Protein AF-A0A834KTP0-F1 (afdb_monomer_lite)

Secondary structure (DSSP, 8-state):
---PPPPHHHHHHHHHHHHHHHHHHHHHHHHHHHHHHHHHTTS-HHHHHHHHHHHHHH--GGGTTSS-HHHHHHHHHHPPPS---TTSPPPHHHHHHHH-S-GGGGGGT-S---

Structure (mmCIF, N/CA/C/O backbone):
data_AF-A0A834KTP0-F1
#
_entry.id   AF-A0A834KTP0-F1
#
loop_
_atom_site.group_PDB
_atom_site.id
_atom_site.type_symbol
_atom_site.label_atom_id
_atom_site.label_alt_id
_atom_site.label_comp_id
_atom_site.label_asym_id
_atom_site.label_entity_id
_atom_site.label_seq_id
_atom_site.pdbx_PDB_ins_code
_atom_site.Cartn_x
_atom_site.Cartn_y
_atom_site.Cartn_z
_atom_site.occupancy
_atom_site.B_iso_or_equiv
_atom_site.auth_seq_id
_atom_site.auth_comp_id
_atom_site.auth_asym_id
_atom_site.auth_atom_id
_atom_site.pdbx_PDB_model_num
ATOM 1 N N . MET A 1 1 ? 22.799 -0.326 -44.987 1.00 38.25 1 MET A N 1
ATOM 2 C CA . MET A 1 1 ? 21.791 -0.209 -43.908 1.00 38.25 1 MET A CA 1
ATOM 3 C C . MET A 1 1 ? 20.965 -1.488 -43.867 1.00 38.25 1 MET A C 1
ATOM 5 O O . MET A 1 1 ? 20.090 -1.654 -44.700 1.00 38.25 1 MET A O 1
ATOM 9 N N . GLY A 1 2 ? 21.268 -2.419 -42.961 1.00 42.34 2 GLY A N 1
ATOM 10 C CA . GLY A 1 2 ? 20.453 -3.618 -42.748 1.00 42.34 2 GLY A CA 1
ATOM 11 C C . GLY A 1 2 ? 20.058 -3.686 -41.280 1.00 42.34 2 GLY A C 1
ATOM 12 O O . GLY A 1 2 ? 20.933 -3.828 -40.429 1.00 42.34 2 GLY A O 1
ATOM 13 N N . ARG A 1 3 ? 18.765 -3.536 -40.965 1.00 46.62 3 ARG A N 1
ATOM 14 C CA . ARG A 1 3 ? 18.250 -3.810 -39.616 1.00 46.62 3 ARG A CA 1
ATOM 15 C C . ARG A 1 3 ? 18.387 -5.317 -39.382 1.00 46.62 3 ARG A C 1
ATOM 17 O O . ARG A 1 3 ? 17.620 -6.083 -39.954 1.00 46.62 3 ARG A O 1
ATOM 24 N N . LYS A 1 4 ? 19.384 -5.747 -38.599 1.00 54.97 4 LYS A N 1
ATOM 25 C CA . LYS A 1 4 ? 19.443 -7.134 -38.109 1.00 54.97 4 LYS A CA 1
ATOM 26 C C . LYS A 1 4 ? 18.203 -7.378 -37.250 1.00 54.97 4 LYS A C 1
ATOM 28 O O . LYS A 1 4 ? 17.938 -6.598 -36.337 1.00 54.97 4 LYS A O 1
ATOM 33 N N . GLU A 1 5 ? 17.446 -8.429 -37.558 1.00 53.09 5 GLU A N 1
ATOM 34 C CA . GLU A 1 5 ? 16.328 -8.840 -36.713 1.00 53.09 5 GLU A CA 1
ATOM 35 C C . GLU A 1 5 ? 16.829 -9.144 -35.290 1.00 53.09 5 GLU A C 1
ATOM 37 O O . GLU A 1 5 ? 17.846 -9.828 -35.131 1.00 53.09 5 GLU A O 1
ATOM 42 N N . PRO A 1 6 ? 16.145 -8.646 -34.244 1.00 62.75 6 PRO A N 1
ATOM 43 C CA . PRO A 1 6 ? 16.527 -8.941 -32.874 1.00 62.75 6 PRO A CA 1
ATOM 44 C C . PRO A 1 6 ? 16.319 -10.429 -32.576 1.00 62.75 6 PRO A C 1
ATOM 46 O O . PRO A 1 6 ? 15.324 -11.031 -32.991 1.00 62.75 6 PRO A O 1
ATOM 49 N N . SER A 1 7 ? 17.261 -11.014 -31.831 1.00 66.62 7 SER A N 1
ATOM 50 C CA . SER A 1 7 ? 17.220 -12.423 -31.433 1.00 66.62 7 SER A CA 1
ATOM 51 C C . SER A 1 7 ? 15.952 -12.750 -30.634 1.00 66.62 7 SER A C 1
ATOM 53 O O . SER A 1 7 ? 15.363 -11.889 -29.980 1.00 66.62 7 SER A O 1
ATOM 55 N N . THR A 1 8 ? 15.538 -14.018 -30.626 1.00 68.25 8 THR A N 1
ATOM 56 C CA . THR A 1 8 ? 14.351 -14.490 -29.889 1.00 68.25 8 THR A CA 1
ATOM 57 C C . THR A 1 8 ? 14.416 -14.158 -28.393 1.00 68.25 8 THR A C 1
ATOM 59 O O . THR A 1 8 ? 13.397 -13.860 -27.773 1.00 68.25 8 THR A O 1
ATOM 62 N N . ILE A 1 9 ? 15.624 -14.145 -27.819 1.00 63.47 9 ILE A N 1
ATOM 63 C CA . ILE A 1 9 ? 15.882 -13.758 -26.424 1.00 63.47 9 ILE A CA 1
ATOM 64 C C . ILE A 1 9 ? 15.660 -12.252 -26.229 1.00 63.47 9 ILE A C 1
ATOM 66 O O . ILE A 1 9 ? 15.018 -11.854 -25.259 1.00 63.47 9 ILE A O 1
ATOM 70 N N . ALA A 1 10 ? 16.122 -11.419 -27.168 1.00 60.91 10 ALA A N 1
ATOM 71 C CA . ALA A 1 10 ? 15.880 -9.978 -27.146 1.00 60.91 10 ALA A CA 1
ATOM 72 C C . ALA A 1 10 ? 14.389 -9.650 -27.325 1.00 60.91 10 ALA A C 1
ATOM 74 O O . ALA A 1 10 ? 13.858 -8.829 -26.584 1.00 60.91 10 ALA A O 1
ATOM 75 N N . LYS A 1 11 ? 13.682 -10.357 -28.220 1.00 58.19 11 LYS A N 1
ATOM 76 C CA . LYS A 1 11 ? 12.220 -10.242 -28.376 1.00 58.19 11 LYS A CA 1
ATOM 77 C C . LYS A 1 11 ? 11.477 -10.639 -27.090 1.00 58.19 11 LYS A C 1
ATOM 79 O O . LYS A 1 11 ? 10.545 -9.947 -26.693 1.00 58.19 11 LYS A O 1
ATOM 84 N N . ARG A 1 12 ? 11.900 -11.711 -26.403 1.00 57.22 12 ARG A N 1
ATOM 85 C CA . ARG A 1 12 ? 11.282 -12.172 -25.144 1.00 57.22 12 ARG A CA 1
ATOM 86 C C . ARG A 1 12 ? 11.532 -11.201 -23.982 1.00 57.22 12 ARG A C 1
ATOM 88 O O . ARG A 1 12 ? 10.601 -10.935 -23.230 1.00 57.22 12 ARG A O 1
ATOM 95 N N . ARG A 1 13 ? 12.742 -10.637 -23.867 1.00 59.62 13 ARG A N 1
ATOM 96 C CA . ARG A 1 13 ? 13.044 -9.563 -22.902 1.00 59.62 13 ARG A CA 1
ATOM 97 C C . ARG A 1 13 ? 12.230 -8.303 -23.191 1.00 59.62 13 ARG A C 1
ATOM 99 O O . ARG A 1 13 ? 11.554 -7.836 -22.291 1.00 59.62 13 ARG A O 1
ATOM 106 N N . TYR A 1 14 ? 12.207 -7.832 -24.438 1.00 53.97 14 TYR A N 1
ATOM 107 C CA . TYR A 1 14 ? 11.437 -6.653 -24.849 1.00 53.97 14 TYR A CA 1
ATOM 108 C C . TYR A 1 14 ? 9.934 -6.803 -24.574 1.00 53.97 14 TYR A C 1
ATOM 110 O O . TYR A 1 14 ? 9.305 -5.893 -24.051 1.00 53.97 14 TYR A O 1
ATOM 118 N N . TYR A 1 15 ? 9.351 -7.968 -24.875 1.00 54.78 15 TYR A N 1
ATOM 119 C CA . TYR A 1 15 ? 7.935 -8.222 -24.599 1.00 54.78 15 TYR A CA 1
ATOM 120 C C . TYR A 1 15 ? 7.640 -8.369 -23.100 1.00 54.78 15 TYR A C 1
ATOM 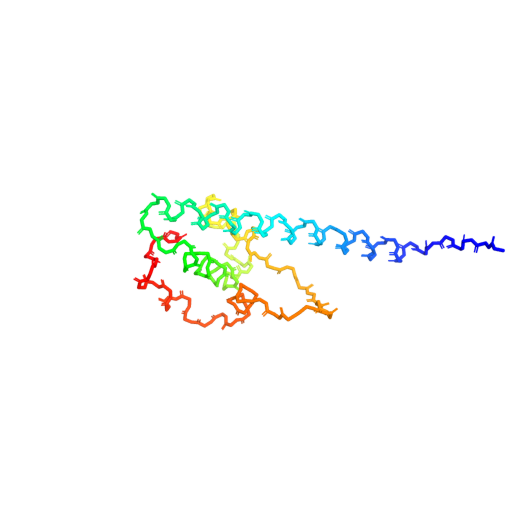122 O O . TYR A 1 15 ? 6.573 -7.967 -22.643 1.00 54.78 15 TYR A O 1
ATOM 130 N N . SER A 1 16 ? 8.569 -8.943 -22.326 1.00 54.97 16 SER A N 1
ATOM 131 C CA . SER A 1 16 ? 8.465 -8.973 -20.864 1.00 54.97 16 SER A CA 1
ATOM 132 C C . SER A 1 16 ? 8.486 -7.559 -20.297 1.00 54.97 16 SER A C 1
ATOM 134 O O . SER A 1 16 ? 7.629 -7.231 -19.494 1.00 54.97 16 SER A O 1
ATOM 136 N N . ASP A 1 17 ? 9.411 -6.726 -20.764 1.00 61.34 17 ASP A N 1
ATOM 137 C CA . ASP A 1 17 ? 9.591 -5.343 -20.326 1.00 61.34 17 ASP A CA 1
ATOM 138 C C . ASP A 1 17 ? 8.385 -4.466 -20.697 1.00 61.34 17 ASP A C 1
ATOM 140 O O . ASP A 1 17 ? 7.820 -3.790 -19.847 1.00 61.34 17 ASP A O 1
ATOM 144 N N . ALA A 1 18 ? 7.864 -4.587 -21.923 1.00 60.28 18 ALA A N 1
ATOM 145 C CA . ALA A 1 18 ? 6.645 -3.895 -22.350 1.00 60.28 18 ALA A CA 1
ATOM 146 C C . ALA A 1 18 ? 5.391 -4.349 -21.578 1.00 60.28 18 ALA A C 1
ATOM 148 O O . ALA A 1 18 ? 4.519 -3.539 -21.264 1.00 60.28 18 ALA A O 1
ATOM 149 N N . ARG A 1 19 ? 5.287 -5.645 -21.250 1.00 62.88 19 ARG A N 1
ATOM 150 C CA . ARG A 1 19 ? 4.208 -6.169 -20.399 1.00 62.88 19 ARG A CA 1
ATOM 151 C C . ARG A 1 19 ? 4.335 -5.632 -18.974 1.00 62.88 19 ARG A C 1
ATOM 153 O O . ARG A 1 19 ? 3.321 -5.276 -18.380 1.00 62.88 19 ARG A O 1
ATOM 160 N N . THR A 1 20 ? 5.552 -5.574 -18.443 1.00 63.56 20 THR A N 1
ATOM 161 C CA . THR A 1 20 ? 5.849 -4.995 -17.133 1.00 63.56 20 THR A CA 1
ATOM 162 C C . THR A 1 20 ? 5.511 -3.506 -17.106 1.00 63.56 20 THR A C 1
ATOM 164 O O . THR A 1 20 ? 4.793 -3.082 -16.210 1.00 63.56 20 THR A O 1
ATOM 167 N N . ASP A 1 21 ? 5.900 -2.733 -18.120 1.00 63.16 21 ASP A N 1
ATOM 168 C CA . ASP A 1 21 ? 5.558 -1.312 -18.254 1.00 63.16 21 ASP A CA 1
ATOM 169 C C . ASP A 1 21 ? 4.035 -1.101 -18.336 1.00 63.16 21 ASP A C 1
ATOM 171 O O . ASP A 1 21 ? 3.466 -0.260 -17.639 1.00 63.16 21 ASP A O 1
ATOM 175 N N . GLN A 1 22 ? 3.322 -1.931 -19.104 1.00 62.59 22 GLN A N 1
ATOM 176 C CA . GLN A 1 22 ? 1.860 -1.876 -19.164 1.00 62.59 22 GLN A CA 1
ATOM 177 C C . GLN A 1 22 ? 1.199 -2.228 -17.821 1.00 62.59 22 GLN A C 1
ATOM 179 O O . GLN A 1 22 ? 0.230 -1.575 -17.424 1.00 62.59 22 GLN A O 1
ATOM 184 N N . LEU A 1 23 ? 1.723 -3.226 -17.104 1.00 65.31 23 LEU A N 1
ATOM 185 C CA . LEU A 1 23 ? 1.272 -3.573 -15.755 1.00 65.31 23 LEU A CA 1
ATOM 186 C C . LEU A 1 23 ? 1.544 -2.431 -14.769 1.00 65.31 23 LEU A C 1
ATOM 188 O O . LEU A 1 23 ? 0.639 -2.062 -14.025 1.00 65.31 23 LEU A O 1
ATOM 192 N N . MET A 1 24 ? 2.721 -1.808 -14.816 1.00 65.50 24 MET A N 1
ATOM 193 C CA . MET A 1 24 ? 3.090 -0.666 -13.973 1.00 65.50 24 MET A CA 1
ATOM 194 C C . MET A 1 24 ? 2.189 0.545 -14.234 1.00 65.50 24 MET A C 1
ATOM 196 O O . MET A 1 24 ? 1.673 1.139 -13.287 1.00 65.50 24 MET A O 1
ATOM 200 N N . ARG A 1 25 ? 1.886 0.857 -15.502 1.00 59.84 25 ARG A N 1
ATOM 201 C CA . ARG A 1 25 ? 0.912 1.902 -15.872 1.00 59.84 25 ARG A CA 1
ATOM 202 C C . ARG A 1 25 ? -0.497 1.576 -15.389 1.00 59.84 25 ARG A C 1
ATOM 204 O O . ARG A 1 25 ? -1.191 2.458 -14.888 1.00 59.84 25 ARG A O 1
ATOM 211 N N . SER A 1 26 ? -0.917 0.314 -15.499 1.00 62.75 26 SER A N 1
ATOM 212 C CA . SER A 1 26 ? -2.210 -0.120 -14.962 1.00 62.75 26 SER A CA 1
ATOM 213 C C . SER A 1 26 ? -2.249 0.037 -13.439 1.00 62.75 26 SER A C 1
ATOM 215 O O . SER A 1 26 ? -3.205 0.601 -12.914 1.00 62.75 26 SER A O 1
ATOM 217 N N . SER A 1 27 ? -1.174 -0.338 -12.738 1.00 73.19 27 SER A N 1
ATOM 218 C CA . SER A 1 27 ? -1.026 -0.151 -11.295 1.00 73.19 27 SER A CA 1
ATOM 219 C C . SER A 1 27 ? -1.075 1.333 -10.923 1.00 73.19 27 SER A C 1
ATOM 221 O O . SER A 1 27 ? -1.787 1.690 -9.993 1.00 73.19 27 SER A O 1
ATOM 223 N N . ALA A 1 28 ? -0.418 2.223 -11.676 1.00 75.31 28 ALA A N 1
ATOM 224 C CA . ALA A 1 28 ? -0.489 3.671 -11.461 1.00 75.31 28 ALA A CA 1
ATOM 225 C C . ALA A 1 28 ? -1.925 4.215 -11.580 1.00 75.31 28 ALA A C 1
ATOM 227 O O . ALA A 1 28 ? -2.401 4.903 -10.675 1.00 75.31 28 ALA A O 1
ATOM 228 N N . LEU A 1 29 ? -2.657 3.835 -12.632 1.00 75.50 29 LEU A N 1
ATOM 229 C CA . LEU A 1 29 ? -4.065 4.213 -12.798 1.00 75.50 29 LEU A CA 1
ATOM 230 C C . LEU A 1 29 ? -4.944 3.675 -11.661 1.00 75.50 29 LEU A C 1
ATOM 232 O O . LEU A 1 29 ? -5.808 4.391 -11.153 1.00 75.50 29 LEU A O 1
ATOM 236 N N . TYR A 1 30 ? -4.709 2.437 -11.219 1.00 81.00 30 TYR A N 1
ATOM 237 C CA . TYR A 1 30 ? -5.426 1.859 -10.083 1.00 81.00 30 TYR A CA 1
ATOM 238 C C . TYR A 1 30 ? -5.092 2.553 -8.761 1.00 81.00 30 TYR A C 1
ATOM 240 O O . TYR A 1 30 ? -6.004 2.798 -7.973 1.00 81.00 30 TYR A O 1
ATOM 248 N N . LYS A 1 31 ? -3.825 2.919 -8.522 1.00 82.06 31 LYS A N 1
ATOM 249 C CA . LYS A 1 31 ? -3.405 3.715 -7.357 1.00 82.06 31 LYS A CA 1
ATOM 250 C C . LYS A 1 31 ? -4.173 5.037 -7.324 1.00 82.06 31 LYS A C 1
ATOM 252 O O . LYS A 1 31 ? -4.765 5.371 -6.301 1.00 82.06 31 LYS A O 1
ATOM 257 N N . GLU A 1 32 ? -4.246 5.750 -8.447 1.00 81.88 32 GLU A N 1
ATOM 258 C CA . GLU A 1 32 ? -5.002 7.003 -8.534 1.00 81.88 32 GLU A CA 1
ATOM 259 C C . GLU A 1 32 ? -6.508 6.817 -8.332 1.00 81.88 32 GLU A C 1
ATOM 261 O O . GLU A 1 32 ? -7.128 7.575 -7.582 1.00 81.88 32 GLU A O 1
ATOM 266 N N . ALA A 1 33 ? -7.110 5.827 -8.993 1.00 83.62 33 ALA A N 1
ATOM 267 C CA . ALA A 1 33 ? -8.539 5.549 -8.879 1.00 83.62 33 ALA A CA 1
ATOM 268 C C . ALA A 1 33 ? -8.919 5.164 -7.442 1.00 83.62 33 ALA A C 1
ATOM 270 O O . ALA A 1 33 ? -9.904 5.669 -6.900 1.00 83.62 33 ALA A O 1
ATOM 271 N N . PHE A 1 34 ? -8.105 4.325 -6.798 1.00 82.81 34 PHE A N 1
ATOM 272 C CA . PHE A 1 34 ? -8.300 3.925 -5.410 1.00 82.81 34 PHE A CA 1
ATOM 273 C C . PHE A 1 34 ? -8.133 5.110 -4.454 1.00 82.81 34 PHE A C 1
ATOM 275 O O . PHE A 1 34 ? -8.991 5.321 -3.596 1.00 82.81 34 PHE A O 1
ATOM 282 N N . ALA A 1 35 ? -7.086 5.927 -4.627 1.00 85.12 35 ALA A N 1
ATOM 283 C CA . ALA A 1 35 ? -6.884 7.133 -3.827 1.00 85.12 35 ALA A CA 1
ATOM 284 C C . ALA A 1 35 ? -8.072 8.096 -3.955 1.00 85.12 35 ALA A C 1
ATOM 286 O O . ALA A 1 35 ? -8.619 8.537 -2.947 1.00 85.12 35 ALA A O 1
ATOM 287 N N . LYS A 1 36 ? -8.530 8.372 -5.182 1.00 83.88 36 LYS A N 1
ATOM 288 C CA . LYS A 1 36 ? -9.709 9.216 -5.431 1.00 83.88 36 LYS A CA 1
ATOM 289 C C . LYS A 1 36 ? -10.959 8.640 -4.767 1.00 83.88 36 LYS A C 1
ATOM 291 O O . LYS A 1 36 ? -11.644 9.365 -4.056 1.00 83.88 36 LYS A O 1
ATOM 296 N N . GLY A 1 37 ? -11.216 7.340 -4.913 1.00 83.25 37 GLY A N 1
ATOM 297 C CA . GLY A 1 37 ? -12.355 6.679 -4.273 1.00 83.25 37 GLY A CA 1
ATOM 298 C C . GLY A 1 37 ? -12.328 6.773 -2.743 1.00 83.25 37 GLY A C 1
ATOM 299 O O . GLY A 1 37 ? -13.357 7.028 -2.121 1.00 83.25 37 GLY A 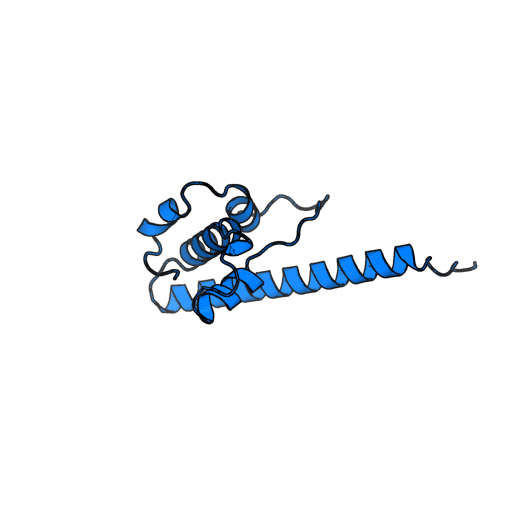O 1
ATOM 300 N N . LYS A 1 38 ? -11.154 6.625 -2.123 1.00 83.12 38 LYS A N 1
ATOM 301 C CA . LYS A 1 38 ? -10.985 6.764 -0.668 1.00 83.12 38 LYS A CA 1
ATOM 302 C C . LYS A 1 38 ? -11.108 8.219 -0.202 1.00 83.12 38 LYS A C 1
ATOM 304 O O . LYS A 1 38 ? -11.748 8.453 0.820 1.00 83.12 38 LYS A O 1
ATOM 309 N N . ASN A 1 39 ? -10.621 9.183 -0.984 1.00 82.25 39 ASN A N 1
ATOM 310 C CA . ASN A 1 39 ? -10.871 10.609 -0.745 1.00 82.25 39 ASN A CA 1
ATOM 311 C C . ASN A 1 39 ? -12.373 10.931 -0.793 1.00 82.25 39 ASN A C 1
ATOM 313 O O . ASN A 1 39 ? -12.874 11.642 0.072 1.00 82.25 39 ASN A O 1
ATOM 317 N N . CYS A 1 40 ? -13.119 10.353 -1.742 1.00 72.44 40 CYS A N 1
ATOM 318 C CA . CYS A 1 40 ? -14.580 10.486 -1.802 1.00 72.44 40 CYS A CA 1
ATOM 319 C C . CYS A 1 40 ? -15.293 9.888 -0.575 1.00 72.44 40 CYS A C 1
ATOM 321 O O . CYS A 1 40 ? -16.400 10.305 -0.254 1.00 72.44 40 CYS A O 1
ATOM 323 N N . GLN A 1 41 ? -14.663 8.941 0.125 1.00 82.88 41 GLN A N 1
ATOM 324 C CA . GLN A 1 41 ? -15.144 8.374 1.392 1.00 82.88 41 GLN A CA 1
ATOM 325 C C . GLN A 1 41 ? -14.667 9.170 2.625 1.00 82.88 41 GLN A C 1
ATOM 327 O O . GLN A 1 41 ? -14.830 8.701 3.748 1.00 82.88 41 GLN A O 1
ATOM 332 N N . GLY A 1 42 ? -14.045 10.342 2.437 1.00 81.81 42 GLY A N 1
ATOM 333 C CA . GLY A 1 42 ? -13.527 11.183 3.521 1.00 81.81 42 GLY A CA 1
ATOM 334 C C . GLY A 1 42 ? -12.241 10.666 4.175 1.00 81.81 42 GLY A C 1
ATOM 335 O O . GLY A 1 42 ? -11.891 11.113 5.264 1.00 81.81 42 GLY A O 1
ATOM 336 N N . LYS A 1 43 ? -11.542 9.717 3.541 1.00 82.88 43 LYS A N 1
ATOM 337 C CA . LYS A 1 43 ? -10.271 9.152 4.024 1.00 82.88 43 LYS A CA 1
ATOM 338 C C . LYS A 1 43 ? -9.091 9.789 3.295 1.00 82.88 43 LYS A C 1
ATOM 340 O O . LYS A 1 43 ? -9.247 10.255 2.172 1.00 82.88 43 LYS A O 1
ATOM 345 N N . ASP A 1 44 ? -7.898 9.738 3.887 1.00 85.94 44 ASP A N 1
ATOM 346 C CA . ASP A 1 44 ? -6.666 10.079 3.169 1.00 85.94 44 ASP A CA 1
ATOM 347 C C . ASP A 1 44 ? -6.360 8.958 2.169 1.00 85.94 44 ASP A C 1
ATOM 349 O O . ASP A 1 44 ? -5.775 7.920 2.495 1.00 85.94 44 ASP A O 1
ATOM 353 N N . GLY A 1 45 ? -6.819 9.144 0.934 1.00 85.06 45 GLY A N 1
ATOM 354 C CA . GLY A 1 45 ? -6.724 8.135 -0.105 1.00 85.06 45 GLY A CA 1
ATOM 355 C C . GLY A 1 45 ? -5.290 7.764 -0.445 1.00 85.06 45 GLY A C 1
ATOM 356 O O . GLY A 1 45 ? -5.026 6.602 -0.749 1.00 85.06 45 GLY A O 1
ATOM 357 N N . LYS A 1 46 ? -4.352 8.705 -0.307 1.00 86.06 46 LYS A N 1
ATOM 358 C CA . LYS A 1 46 ? -2.927 8.441 -0.496 1.00 86.06 46 LYS A CA 1
ATOM 359 C C . LYS A 1 46 ? -2.401 7.513 0.598 1.00 86.06 46 LYS A C 1
ATOM 361 O O . LYS A 1 46 ? -1.785 6.495 0.284 1.00 86.06 46 LYS A O 1
ATOM 366 N N . ALA A 1 47 ? -2.712 7.794 1.863 1.00 85.94 47 ALA A N 1
ATOM 367 C CA . ALA A 1 47 ? -2.360 6.902 2.968 1.00 85.94 47 ALA A CA 1
ATOM 368 C C . ALA A 1 47 ? -2.995 5.507 2.814 1.00 85.94 47 ALA A C 1
ATOM 370 O O . ALA A 1 47 ? -2.348 4.498 3.098 1.00 85.94 47 ALA A O 1
ATOM 371 N N . CYS A 1 48 ? -4.231 5.427 2.306 1.00 86.25 48 CYS A N 1
ATOM 372 C CA . CYS A 1 48 ? -4.884 4.149 2.023 1.00 86.25 48 CYS A CA 1
ATOM 373 C C . CYS A 1 48 ? -4.148 3.331 0.951 1.00 86.25 48 CYS A C 1
ATOM 375 O O . CYS A 1 48 ? -4.006 2.120 1.110 1.00 86.25 48 CYS A O 1
ATOM 377 N N . VAL A 1 49 ? -3.680 3.970 -0.130 1.00 86.50 49 VAL A N 1
ATOM 378 C CA . VAL A 1 49 ? -2.898 3.294 -1.179 1.00 86.50 49 VAL A CA 1
ATOM 379 C C . VAL A 1 49 ? -1.568 2.790 -0.622 1.00 86.50 49 VAL A C 1
ATOM 381 O O . VAL A 1 49 ? -1.226 1.631 -0.838 1.00 86.50 49 VAL A O 1
ATOM 384 N N . LEU A 1 50 ? -0.838 3.617 0.133 1.00 86.44 50 LEU A N 1
ATOM 385 C CA . LEU A 1 50 ? 0.451 3.225 0.721 1.00 86.44 50 LEU A CA 1
ATOM 386 C C . LEU A 1 50 ? 0.300 2.031 1.679 1.00 86.44 50 LEU A C 1
ATOM 388 O O . LEU A 1 50 ? 1.053 1.061 1.591 1.00 86.44 50 LEU A O 1
ATOM 392 N N . LYS A 1 51 ? -0.743 2.041 2.518 1.00 86.00 51 LYS A N 1
ATOM 393 C CA . LYS A 1 51 ? -1.096 0.905 3.382 1.00 86.00 51 LYS A CA 1
ATOM 394 C C . LYS A 1 51 ? -1.437 -0.354 2.580 1.00 86.00 51 LYS A C 1
ATOM 396 O O . LYS A 1 51 ? -1.042 -1.449 2.979 1.00 86.00 51 LYS A O 1
ATOM 401 N N . ALA A 1 52 ? -2.162 -0.213 1.467 1.00 85.06 52 ALA A N 1
ATOM 402 C CA . ALA A 1 52 ? -2.555 -1.337 0.617 1.00 85.06 52 ALA A CA 1
ATOM 403 C C . ALA A 1 52 ? -1.335 -1.991 -0.036 1.00 85.06 52 ALA A C 1
ATOM 405 O O . ALA A 1 52 ? -1.209 -3.212 -0.007 1.00 85.06 52 ALA A O 1
ATOM 406 N N . ILE A 1 53 ? -0.414 -1.174 -0.551 1.00 84.31 53 ILE A N 1
ATOM 407 C CA . ILE A 1 53 ? 0.837 -1.627 -1.162 1.00 84.31 53 ILE A CA 1
ATOM 408 C C . ILE A 1 53 ? 1.717 -2.347 -0.138 1.00 84.31 53 ILE A C 1
ATOM 410 O O . ILE A 1 53 ? 2.167 -3.458 -0.403 1.00 84.31 53 ILE A O 1
ATOM 414 N N . CYS A 1 54 ? 1.908 -1.768 1.050 1.00 85.31 54 CYS A N 1
ATOM 415 C CA . CYS A 1 54 ? 2.712 -2.397 2.100 1.00 85.31 54 CYS A CA 1
ATOM 416 C C . CYS A 1 54 ? 2.121 -3.747 2.548 1.00 85.31 54 CYS A C 1
ATOM 418 O O . CYS A 1 54 ? 2.828 -4.739 2.714 1.00 85.31 54 CYS A O 1
ATOM 420 N N . LYS A 1 55 ? 0.795 -3.832 2.710 1.00 82.81 55 LYS A N 1
ATOM 421 C CA . LYS A 1 55 ? 0.134 -5.101 3.052 1.00 82.81 55 LYS A CA 1
ATOM 422 C C . LYS A 1 55 ? 0.203 -6.124 1.916 1.00 82.81 55 LYS A C 1
ATOM 424 O O . LYS A 1 55 ? 0.386 -7.308 2.190 1.00 82.81 55 LYS A O 1
ATOM 429 N N . ALA A 1 56 ? 0.094 -5.686 0.661 1.00 81.69 56 ALA A N 1
ATOM 430 C CA . ALA A 1 56 ? 0.259 -6.556 -0.498 1.00 81.69 56 ALA A CA 1
ATOM 431 C C . ALA A 1 56 ? 1.682 -7.126 -0.577 1.00 81.69 56 ALA A C 1
ATOM 433 O O . ALA A 1 56 ? 1.831 -8.311 -0.861 1.00 81.69 56 ALA A O 1
ATOM 434 N N . SER A 1 57 ? 2.705 -6.325 -0.264 1.00 80.56 57 SER A N 1
ATOM 435 C CA . SER A 1 57 ? 4.109 -6.746 -0.305 1.00 80.56 57 SER A CA 1
ATOM 436 C C . SER A 1 57 ? 4.506 -7.681 0.845 1.00 80.56 57 SER A C 1
ATOM 438 O O . SER A 1 57 ? 5.437 -8.478 0.695 1.00 80.56 57 SER A O 1
ATOM 440 N N . LYS A 1 58 ? 3.795 -7.622 1.981 1.00 80.50 58 LYS A N 1
ATOM 441 C CA . LYS A 1 58 ? 3.945 -8.550 3.115 1.00 80.50 58 LYS A CA 1
ATOM 442 C C . LYS A 1 58 ? 3.316 -9.927 2.905 1.00 80.50 58 LYS A C 1
ATOM 444 O O . LYS A 1 58 ? 3.615 -10.828 3.683 1.00 80.50 58 LYS A O 1
ATOM 449 N N . ARG A 1 59 ? 2.410 -10.102 1.938 1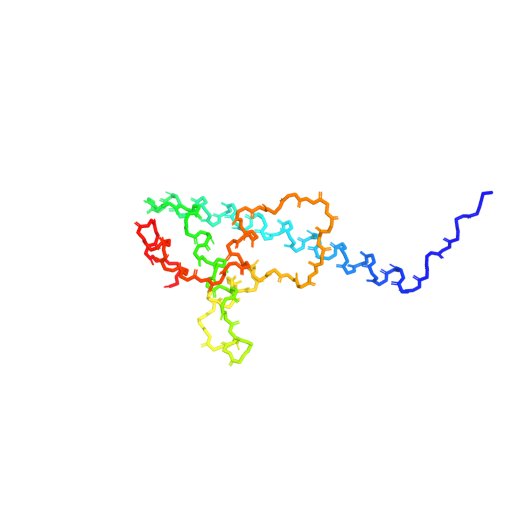.00 75.69 59 ARG A N 1
ATOM 450 C CA . ARG A 1 59 ? 1.726 -11.389 1.768 1.00 75.69 59 ARG A CA 1
ATOM 451 C C . ARG A 1 59 ? 2.700 -12.459 1.278 1.00 75.69 59 ARG A C 1
ATOM 453 O O . ARG A 1 59 ? 3.266 -12.338 0.195 1.00 75.69 59 ARG A O 1
ATOM 460 N N . ASP A 1 60 ? 2.841 -13.518 2.069 1.00 70.81 60 ASP A N 1
ATOM 461 C CA . ASP A 1 60 ? 3.557 -14.721 1.661 1.00 70.81 60 ASP A CA 1
ATOM 462 C C . ASP A 1 60 ? 2.824 -15.446 0.533 1.00 70.81 60 ASP A C 1
ATOM 464 O O . ASP A 1 60 ? 1.593 -15.487 0.473 1.00 70.81 60 ASP A O 1
ATOM 468 N N . ARG A 1 61 ? 3.591 -16.087 -0.352 1.00 69.06 61 ARG A N 1
ATOM 469 C CA . ARG A 1 61 ? 3.031 -16.852 -1.478 1.00 69.06 61 ARG A CA 1
ATOM 470 C C . ARG A 1 61 ? 2.117 -17.994 -1.016 1.00 69.06 61 ARG A C 1
ATOM 472 O O . ARG A 1 61 ? 1.194 -18.351 -1.737 1.00 69.06 61 ARG A O 1
ATOM 479 N N . ASP A 1 62 ? 2.310 -18.495 0.203 1.00 70.62 62 ASP A N 1
ATOM 480 C CA . ASP A 1 62 ? 1.537 -19.599 0.789 1.00 70.62 62 ASP A CA 1
ATOM 481 C C . ASP A 1 62 ? 0.137 -19.193 1.292 1.00 70.62 62 ASP A C 1
ATOM 483 O O . ASP A 1 62 ? -0.700 -20.052 1.607 1.00 70.62 62 ASP A O 1
ATOM 487 N N . ILE A 1 63 ? -0.127 -17.886 1.388 1.00 70.50 63 ILE A N 1
ATOM 488 C CA . ILE A 1 63 ? -1.427 -17.309 1.769 1.00 70.50 63 ILE A CA 1
ATOM 489 C C . ILE A 1 63 ? -2.158 -16.645 0.594 1.00 70.50 63 ILE A C 1
ATOM 491 O O . ILE A 1 63 ? -3.323 -16.274 0.741 1.00 70.50 63 ILE A O 1
ATOM 495 N N . VAL A 1 64 ? -1.524 -16.556 -0.579 1.00 74.44 64 VAL A N 1
ATOM 496 C CA . VAL A 1 64 ? -2.180 -16.126 -1.823 1.00 74.44 64 VAL A CA 1
ATOM 497 C C . VAL A 1 64 ? -3.274 -17.132 -2.198 1.00 74.44 64 VAL A C 1
ATOM 499 O O . VAL A 1 64 ? -3.065 -18.344 -2.159 1.00 74.44 64 VAL A O 1
ATOM 502 N N . GLY A 1 65 ? -4.464 -16.629 -2.527 1.00 76.25 65 GLY A N 1
ATOM 503 C CA . GLY A 1 65 ? -5.651 -17.440 -2.822 1.00 76.25 65 GLY A CA 1
ATOM 504 C C . GLY A 1 65 ? -6.460 -17.886 -1.598 1.00 76.25 65 GLY A C 1
ATOM 505 O O . GLY A 1 65 ? -7.473 -18.563 -1.765 1.00 76.25 65 GLY A O 1
ATOM 506 N N . LYS A 1 66 ? -6.047 -17.511 -0.379 1.00 82.12 66 LYS A N 1
ATOM 507 C CA . LYS A 1 66 ? -6.806 -17.762 0.864 1.00 82.12 66 LYS A CA 1
ATOM 508 C C . LYS A 1 66 ? -7.537 -16.519 1.386 1.00 82.12 66 LYS A C 1
ATOM 510 O O . LYS A 1 66 ? -8.257 -16.620 2.377 1.00 82.12 66 LYS A O 1
ATOM 515 N N . GLY A 1 67 ? -7.332 -15.362 0.759 1.00 77.62 67 GLY A N 1
ATOM 516 C CA . GLY A 1 67 ? -7.994 -14.114 1.105 1.00 77.62 67 GLY A CA 1
ATOM 517 C C . GLY A 1 67 ? -9.384 -13.950 0.502 1.00 77.62 67 GLY A C 1
ATOM 518 O O . GLY A 1 67 ? -9.886 -14.791 -0.246 1.00 77.62 67 GLY A O 1
ATOM 519 N N . THR A 1 68 ? -10.005 -12.814 0.803 1.00 83.94 68 THR A N 1
ATOM 520 C CA . THR A 1 68 ? -11.226 -12.384 0.116 1.00 83.94 68 THR A CA 1
ATOM 521 C C . THR A 1 68 ? -10.930 -12.033 -1.342 1.00 83.94 68 THR A C 1
ATOM 523 O O . THR A 1 68 ? -9.813 -11.668 -1.705 1.00 83.94 68 THR A O 1
ATOM 526 N N . PHE A 1 69 ? -11.955 -12.068 -2.195 1.00 83.56 69 PHE A N 1
ATOM 527 C CA . PHE A 1 69 ? -11.819 -11.685 -3.604 1.00 83.56 69 PHE A CA 1
ATOM 528 C C . PHE A 1 69 ? -11.170 -10.302 -3.788 1.00 83.56 69 PHE A C 1
ATOM 530 O O . PHE A 1 69 ? -10.308 -10.121 -4.647 1.00 83.56 69 PHE A O 1
ATOM 537 N N . LEU A 1 70 ? -11.546 -9.334 -2.945 1.00 80.56 70 LEU A N 1
ATOM 538 C CA . LEU A 1 70 ? -10.980 -7.989 -2.987 1.00 80.56 70 LEU A CA 1
ATOM 539 C C . LEU A 1 70 ? -9.501 -7.982 -2.578 1.00 80.56 70 LEU A C 1
ATOM 541 O O . LEU A 1 70 ? -8.699 -7.309 -3.220 1.00 80.56 70 LEU A O 1
ATOM 545 N N . GLU A 1 71 ? -9.125 -8.746 -1.553 1.00 79.75 71 GLU A N 1
ATOM 546 C CA . GLU A 1 71 ? -7.728 -8.874 -1.127 1.00 79.75 71 GLU A CA 1
ATOM 547 C C . GLU A 1 71 ? -6.837 -9.456 -2.227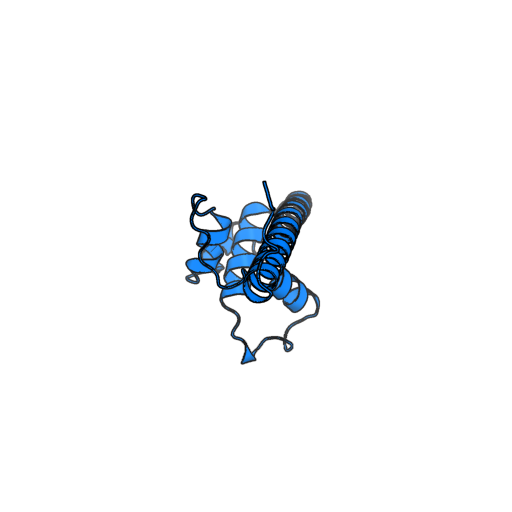 1.00 79.75 71 GLU A C 1
ATOM 549 O O . GLU A 1 71 ? -5.739 -8.949 -2.446 1.00 79.75 71 GLU A O 1
ATOM 554 N N . GLU A 1 72 ? -7.306 -10.478 -2.946 1.00 84.44 72 GLU A N 1
ATOM 555 C CA . GLU A 1 72 ? -6.543 -11.098 -4.036 1.00 84.44 72 GLU A CA 1
ATOM 556 C C . GLU A 1 72 ? -6.384 -10.154 -5.236 1.00 84.44 72 GLU A C 1
ATOM 558 O O . GLU A 1 72 ? -5.301 -10.067 -5.824 1.00 84.44 72 GLU A O 1
ATOM 563 N N . ILE A 1 73 ? -7.428 -9.386 -5.572 1.00 82.19 73 ILE A N 1
ATOM 564 C CA . ILE A 1 73 ? -7.346 -8.351 -6.611 1.00 82.19 73 ILE A CA 1
ATOM 565 C C . ILE A 1 73 ? -6.325 -7.285 -6.220 1.00 82.19 73 ILE A C 1
ATOM 567 O O . ILE A 1 73 ? -5.441 -6.957 -7.011 1.00 82.19 73 ILE A O 1
ATOM 571 N N . LEU A 1 74 ? -6.425 -6.746 -5.004 1.00 79.50 74 LEU A N 1
ATOM 572 C CA . LEU A 1 74 ? -5.532 -5.684 -4.544 1.00 79.50 74 LEU A CA 1
ATOM 573 C C . LEU A 1 74 ? -4.091 -6.185 -4.418 1.00 79.50 74 LEU A C 1
ATOM 575 O O . LEU A 1 74 ? -3.173 -5.472 -4.813 1.00 79.50 74 LEU A O 1
ATOM 579 N N . HIS A 1 75 ? -3.883 -7.419 -3.951 1.00 81.38 75 HIS A N 1
ATOM 580 C CA . HIS A 1 75 ? -2.565 -8.047 -3.958 1.00 81.38 75 HIS A CA 1
ATOM 581 C C . HIS A 1 75 ? -2.018 -8.158 -5.384 1.00 81.38 75 HIS A C 1
ATOM 583 O O . HIS A 1 75 ? -0.882 -7.767 -5.621 1.00 81.38 75 HIS A O 1
ATOM 589 N N . THR A 1 76 ? -2.826 -8.585 -6.354 1.00 79.62 76 THR A N 1
ATOM 590 C CA . THR A 1 76 ? -2.386 -8.705 -7.753 1.00 79.62 76 THR A CA 1
ATOM 591 C C . THR A 1 76 ? -2.018 -7.347 -8.363 1.00 79.62 76 THR A C 1
ATOM 593 O O . THR A 1 76 ? -1.023 -7.240 -9.072 1.00 79.62 76 THR A O 1
ATOM 596 N N . ILE A 1 77 ? -2.795 -6.298 -8.079 1.00 79.19 77 ILE A N 1
ATOM 597 C CA . ILE A 1 77 ? -2.591 -4.949 -8.636 1.00 79.19 77 ILE A CA 1
ATOM 598 C C . ILE A 1 77 ? -1.399 -4.223 -7.991 1.00 79.19 77 ILE A C 1
ATOM 600 O O . ILE A 1 77 ? -0.705 -3.448 -8.659 1.00 79.19 77 ILE A O 1
ATOM 604 N N . PHE A 1 78 ? -1.182 -4.427 -6.689 1.00 80.69 78 PHE A N 1
ATOM 605 C CA . PHE A 1 78 ? -0.155 -3.721 -5.917 1.00 80.69 78 PHE A CA 1
ATOM 606 C C . PHE A 1 78 ? 1.134 -4.518 -5.707 1.00 80.69 78 PHE A C 1
ATOM 608 O O . PHE A 1 78 ? 2.103 -3.962 -5.190 1.00 80.69 78 PHE A O 1
ATOM 615 N N . THR A 1 79 ? 1.178 -5.783 -6.126 1.00 78.00 79 THR A N 1
ATOM 616 C CA . THR A 1 79 ? 2.429 -6.538 -6.206 1.00 78.00 79 THR A CA 1
ATOM 617 C C . THR A 1 79 ? 3.288 -5.985 -7.332 1.00 78.00 79 THR A C 1
ATOM 619 O O . THR A 1 79 ? 2.909 -6.041 -8.502 1.00 78.00 79 THR A O 1
ATOM 622 N N . LEU A 1 80 ? 4.451 -5.442 -6.978 1.00 68.44 80 LEU A N 1
ATOM 623 C CA . LEU A 1 80 ? 5.434 -5.015 -7.964 1.00 68.44 80 LEU A CA 1
ATOM 624 C C . LEU A 1 80 ? 6.223 -6.238 -8.456 1.00 68.44 80 LEU A C 1
ATOM 626 O O . LEU A 1 80 ? 6.640 -7.059 -7.633 1.00 68.44 80 LEU A O 1
ATOM 630 N N . PRO A 1 81 ? 6.429 -6.389 -9.776 1.00 65.88 81 PRO A N 1
ATOM 631 C CA . PRO A 1 81 ? 7.247 -7.471 -10.300 1.00 65.88 81 PRO A CA 1
ATOM 632 C C . PRO A 1 81 ? 8.714 -7.267 -9.907 1.00 65.88 81 PRO A C 1
ATOM 634 O O . PRO A 1 81 ? 9.220 -6.144 -9.928 1.00 65.88 81 PRO A O 1
ATOM 637 N N . ASP A 1 82 ? 9.392 -8.367 -9.578 1.00 54.75 82 ASP A N 1
ATOM 638 C CA . ASP A 1 82 ? 10.822 -8.362 -9.272 1.00 54.75 82 ASP A CA 1
ATOM 639 C C . ASP A 1 82 ? 11.621 -7.920 -10.511 1.00 54.75 82 ASP A C 1
ATOM 641 O O . ASP A 1 82 ? 11.574 -8.563 -11.564 1.00 54.75 82 ASP A O 1
ATOM 645 N N . GLY A 1 83 ? 12.354 -6.813 -10.395 1.00 54.94 83 GLY A N 1
ATOM 646 C CA . GLY A 1 83 ? 13.157 -6.258 -11.480 1.00 54.94 83 GLY A CA 1
ATOM 647 C C . GLY A 1 83 ? 13.875 -4.972 -11.078 1.00 54.94 83 GLY A C 1
ATOM 648 O O . GLY A 1 83 ? 13.373 -4.195 -10.269 1.00 54.94 83 GLY A O 1
ATOM 649 N N . PHE A 1 84 ? 15.068 -4.759 -11.634 1.00 48.94 84 PHE A N 1
ATOM 650 C CA . PHE A 1 84 ? 15.820 -3.519 -11.467 1.00 48.94 84 PHE A CA 1
ATOM 651 C C . PHE A 1 84 ? 15.344 -2.505 -12.505 1.00 48.94 84 PHE A C 1
ATOM 653 O O . PHE A 1 84 ? 15.640 -2.645 -13.691 1.00 48.94 84 PHE A O 1
ATOM 660 N N . TYR A 1 85 ? 14.618 -1.484 -12.057 1.00 55.84 85 TYR A N 1
ATOM 661 C CA . TYR A 1 85 ? 14.356 -0.290 -12.853 1.00 55.84 85 TYR A CA 1
ATOM 662 C C . TYR A 1 85 ? 15.538 0.656 -12.652 1.00 55.84 85 TYR A C 1
ATOM 664 O O . TYR A 1 85 ? 15.521 1.550 -11.810 1.00 55.84 85 TYR A O 1
ATOM 672 N N . GLU A 1 86 ? 16.627 0.411 -13.376 1.00 51.78 86 GLU A N 1
ATOM 673 C CA . GLU A 1 86 ? 17.656 1.432 -13.535 1.00 51.78 86 GLU A CA 1
ATOM 674 C C . GLU A 1 86 ? 17.031 2.533 -14.397 1.00 51.78 86 GLU A C 1
ATOM 676 O O . GLU A 1 86 ? 16.903 2.316 -15.597 1.00 51.78 86 GLU A O 1
ATOM 681 N N . LEU A 1 87 ? 16.555 3.639 -13.796 1.00 52.72 87 LEU A N 1
ATOM 682 C CA . LEU A 1 87 ? 16.607 5.020 -14.335 1.00 52.72 87 LEU A CA 1
ATOM 683 C C . LEU A 1 87 ? 15.612 6.023 -13.712 1.00 52.72 87 LEU A C 1
ATOM 685 O O . LEU A 1 87 ? 15.774 7.210 -13.983 1.00 52.72 87 LEU A O 1
ATOM 689 N N . ASP A 1 88 ? 14.657 5.627 -12.864 1.00 58.09 88 ASP A N 1
ATOM 690 C CA . ASP A 1 88 ? 13.728 6.583 -12.224 1.00 58.09 88 ASP A CA 1
ATOM 691 C C . ASP A 1 88 ? 13.952 6.644 -10.699 1.00 58.09 88 ASP A C 1
ATOM 693 O O . ASP A 1 88 ? 14.175 5.599 -10.076 1.00 58.09 88 ASP A O 1
ATOM 697 N N . PRO A 1 89 ? 13.946 7.835 -10.061 1.00 61.22 89 PRO A N 1
ATOM 698 C CA . PRO A 1 89 ? 13.964 7.924 -8.608 1.00 61.22 89 PRO A CA 1
ATOM 699 C C . PRO A 1 89 ? 12.778 7.154 -8.026 1.00 61.22 89 PRO A C 1
ATOM 701 O O . PRO A 1 89 ? 11.637 7.337 -8.451 1.00 61.22 89 PRO A O 1
ATOM 704 N N . MET A 1 90 ? 13.068 6.311 -7.032 1.00 63.97 90 MET A N 1
ATOM 705 C CA . MET A 1 90 ? 12.066 5.488 -6.363 1.00 63.97 90 MET A CA 1
ATOM 706 C C . MET A 1 90 ? 10.930 6.370 -5.845 1.00 63.97 90 MET A C 1
ATOM 708 O O . MET A 1 90 ? 11.138 7.304 -5.071 1.00 63.97 90 MET A O 1
ATOM 712 N N . THR A 1 91 ? 9.718 6.077 -6.292 1.00 75.88 91 THR A N 1
ATOM 713 C CA . THR A 1 91 ? 8.523 6.772 -5.832 1.00 75.88 91 THR A CA 1
ATOM 714 C C . THR A 1 91 ? 8.182 6.341 -4.408 1.00 75.88 91 THR A C 1
ATOM 716 O O . THR A 1 91 ? 8.467 5.224 -3.981 1.00 75.88 91 THR A O 1
ATOM 719 N N . GLU A 1 92 ? 7.458 7.185 -3.678 1.00 76.56 92 GLU A N 1
ATOM 720 C CA . GLU A 1 92 ? 6.949 6.849 -2.339 1.00 76.56 92 GLU A CA 1
ATOM 721 C C . GLU A 1 92 ? 6.095 5.562 -2.302 1.00 76.56 92 GLU A C 1
ATOM 723 O O . GLU A 1 92 ? 6.020 4.883 -1.279 1.00 76.56 92 GLU A O 1
ATOM 728 N N . TYR A 1 93 ? 5.464 5.198 -3.424 1.00 77.44 93 TYR A N 1
ATOM 729 C CA . TYR A 1 93 ? 4.696 3.962 -3.563 1.00 77.44 93 TYR A CA 1
ATOM 730 C C . TYR A 1 93 ? 5.598 2.731 -3.680 1.00 77.44 93 TYR A C 1
ATOM 732 O O . TYR A 1 93 ? 5.263 1.675 -3.150 1.00 77.44 93 TYR A O 1
ATOM 740 N N . GLU A 1 94 ? 6.727 2.854 -4.372 1.00 77.12 94 GLU A N 1
ATOM 741 C CA . GLU A 1 94 ? 7.733 1.794 -4.459 1.00 77.12 94 GLU A CA 1
ATOM 742 C C . GLU A 1 94 ? 8.472 1.650 -3.132 1.00 77.12 94 GLU A C 1
ATOM 744 O O . GLU A 1 94 ? 8.653 0.533 -2.654 1.00 77.12 94 GLU A O 1
ATOM 749 N N . GLU A 1 95 ? 8.796 2.762 -2.469 1.00 78.50 95 GLU A N 1
ATOM 750 C CA . GLU A 1 95 ? 9.347 2.727 -1.116 1.00 78.50 95 GLU A CA 1
ATOM 751 C C . GLU A 1 95 ? 8.426 1.977 -0.146 1.00 78.50 95 GLU A C 1
ATOM 753 O O . GLU A 1 95 ? 8.902 1.142 0.620 1.00 78.50 95 GLU A O 1
ATOM 758 N N . ALA A 1 96 ? 7.111 2.223 -0.193 1.00 79.38 96 ALA A N 1
ATOM 759 C CA . ALA A 1 96 ? 6.141 1.518 0.647 1.00 79.38 96 ALA A CA 1
ATOM 760 C C . ALA A 1 96 ? 6.072 0.010 0.350 1.00 79.38 96 ALA A C 1
ATOM 762 O O . ALA A 1 96 ? 5.811 -0.788 1.253 1.00 79.38 96 ALA A O 1
ATOM 763 N N . TYR A 1 97 ? 6.324 -0.398 -0.896 1.00 79.62 97 TYR A N 1
ATOM 764 C CA . TYR A 1 97 ? 6.411 -1.810 -1.265 1.00 79.62 97 TYR A CA 1
ATOM 765 C C . TYR A 1 97 ? 7.650 -2.472 -0.649 1.00 79.62 97 TYR A C 1
ATOM 767 O O . TYR A 1 97 ? 7.539 -3.552 -0.063 1.00 79.62 97 TYR A O 1
ATOM 775 N N . TRP A 1 98 ? 8.808 -1.810 -0.738 1.00 77.69 98 TRP A N 1
ATOM 776 C CA . TRP A 1 98 ? 10.095 -2.341 -0.280 1.00 77.69 98 TRP A CA 1
ATOM 777 C C . TRP A 1 98 ? 10.294 -2.276 1.228 1.00 77.69 98 TRP A C 1
ATOM 779 O O . TRP A 1 98 ? 10.871 -3.199 1.799 1.00 77.69 98 TRP A O 1
ATOM 789 N N . LYS A 1 99 ? 9.810 -1.216 1.885 1.00 77.75 99 LYS A N 1
ATOM 790 C CA . LYS A 1 99 ? 10.075 -0.988 3.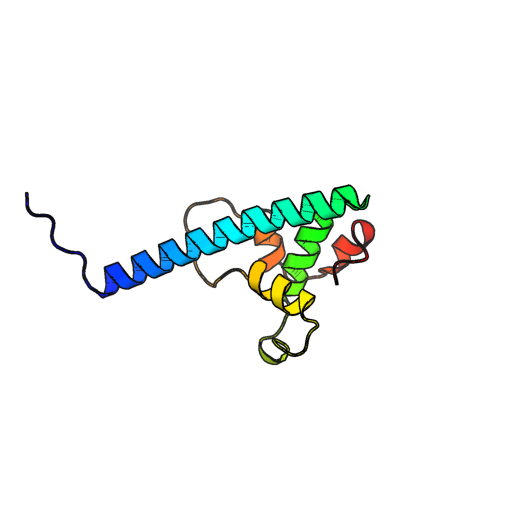307 1.00 77.75 99 LYS A CA 1
ATOM 791 C C . LYS A 1 99 ? 9.403 -2.001 4.222 1.00 77.75 99 LYS A C 1
ATOM 793 O O . LYS A 1 99 ? 9.882 -2.087 5.335 1.00 77.75 99 LYS A O 1
ATOM 798 N N . LYS A 1 100 ? 8.377 -2.754 3.773 1.00 72.06 100 LYS A N 1
ATOM 799 C CA . LYS A 1 100 ? 7.669 -3.900 4.417 1.00 72.06 100 LYS A CA 1
ATOM 800 C C . LYS A 1 100 ? 7.495 -3.881 5.948 1.00 72.06 100 LYS A C 1
ATOM 802 O O . LYS A 1 100 ? 7.043 -4.866 6.512 1.00 72.06 100 LYS A O 1
ATOM 807 N N . GLU A 1 101 ? 7.797 -2.816 6.658 1.00 74.38 101 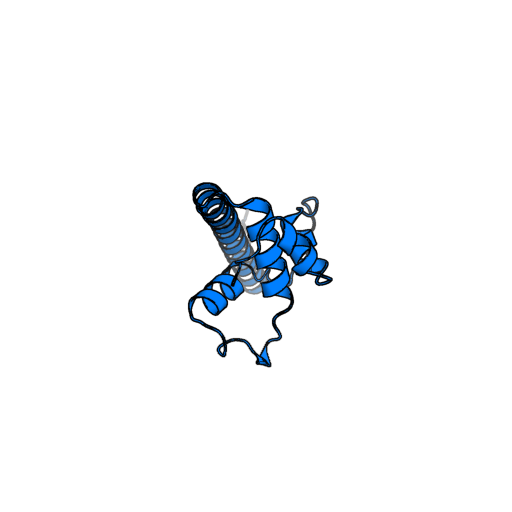GLU A N 1
ATOM 808 C CA . GLU A 1 101 ? 7.816 -2.718 8.108 1.00 74.38 101 GLU A CA 1
ATOM 809 C C . GLU A 1 101 ? 6.665 -1.810 8.520 1.00 74.38 101 GLU A C 1
ATOM 811 O O . GLU A 1 101 ? 6.310 -0.882 7.800 1.00 74.38 101 GLU A O 1
ATOM 816 N N . ASN A 1 102 ? 6.011 -2.156 9.632 1.00 74.38 102 ASN A N 1
ATOM 817 C CA . ASN A 1 102 ? 4.926 -1.375 10.226 1.00 74.38 102 ASN A CA 1
ATOM 818 C C . ASN A 1 102 ? 3.935 -0.743 9.222 1.00 74.38 102 ASN A C 1
ATOM 820 O O . ASN A 1 102 ? 3.616 0.436 9.322 1.00 74.38 102 ASN A O 1
ATOM 824 N N . CYS A 1 103 ? 3.362 -1.534 8.299 1.00 79.50 103 CYS A N 1
ATOM 825 C CA . CYS A 1 103 ? 2.287 -1.084 7.386 1.00 79.50 103 CYS A CA 1
ATOM 826 C C . CYS A 1 103 ? 1.104 -0.403 8.103 1.00 79.50 103 CYS A C 1
ATOM 828 O O . CYS A 1 103 ? 0.273 0.269 7.491 1.00 79.50 103 CYS A O 1
ATOM 830 N N . ASP A 1 104 ? 1.018 -0.623 9.407 1.00 76.56 104 ASP A N 1
ATOM 831 C CA . ASP A 1 104 ? 0.037 -0.076 10.313 1.00 76.56 104 ASP A CA 1
ATOM 832 C C . ASP A 1 104 ? 0.330 1.373 10.750 1.00 76.56 104 ASP A C 1
ATOM 834 O O . ASP A 1 104 ? -0.562 2.038 11.260 1.00 76.56 104 ASP A O 1
ATOM 838 N N . GLU A 1 105 ? 1.504 1.939 10.458 1.00 72.62 105 GLU A N 1
ATOM 839 C CA . GLU A 1 105 ? 1.785 3.374 10.650 1.00 72.62 105 GLU A CA 1
ATOM 840 C C . GLU A 1 105 ? 0.854 4.264 9.806 1.00 72.62 105 GLU A C 1
ATOM 842 O O . GLU A 1 105 ? 0.526 5.390 10.184 1.00 72.62 105 GLU A O 1
ATOM 847 N N . TYR A 1 106 ? 0.310 3.725 8.711 1.00 69.69 106 TYR A N 1
ATOM 848 C CA . TYR A 1 106 ? -0.724 4.381 7.912 1.00 69.69 106 TYR A CA 1
ATOM 849 C C . TYR A 1 106 ? -2.145 4.268 8.521 1.00 69.69 106 TYR A C 1
ATOM 851 O O . TYR A 1 106 ? -3.078 4.884 7.996 1.00 69.69 106 TYR A O 1
ATOM 859 N N . ILE A 1 107 ? -2.351 3.515 9.620 1.00 58.44 107 ILE A N 1
ATOM 860 C CA . ILE A 1 107 ? -3.668 3.300 10.268 1.00 58.44 107 ILE A CA 1
ATOM 861 C C . ILE A 1 107 ? -4.317 4.611 10.682 1.00 58.44 107 ILE A C 1
ATOM 863 O O . ILE A 1 107 ? -5.516 4.769 10.462 1.00 58.44 107 ILE A O 1
ATOM 867 N N . ALA A 1 108 ? -3.546 5.552 11.237 1.00 64.75 108 ALA A N 1
ATOM 868 C CA . ALA A 1 108 ? -4.097 6.804 11.756 1.00 64.75 108 ALA A CA 1
ATOM 869 C C . ALA A 1 108 ? -4.824 7.625 10.674 1.00 64.75 108 ALA A C 1
ATOM 871 O O . ALA A 1 108 ? -5.721 8.402 10.982 1.00 64.75 108 ALA A O 1
ATOM 872 N N . LYS A 1 109 ? -4.453 7.432 9.402 1.00 69.88 109 LYS A N 1
ATOM 873 C CA . LYS A 1 109 ? -5.009 8.152 8.249 1.00 69.88 109 LYS A CA 1
ATOM 874 C C . LYS A 1 109 ? -5.942 7.294 7.390 1.00 69.88 109 LYS A C 1
ATOM 876 O O . LYS A 1 109 ? -6.784 7.832 6.672 1.00 69.88 109 LYS A O 1
ATOM 881 N N . CYS A 1 110 ? -5.818 5.967 7.472 1.00 77.00 110 CYS A N 1
ATOM 882 C CA . CYS A 1 110 ? -6.712 5.036 6.797 1.00 77.00 110 CYS A CA 1
ATOM 883 C C . CYS A 1 110 ? -6.903 3.724 7.589 1.00 77.00 110 CYS A C 1
ATOM 885 O O . CYS A 1 110 ? -6.112 2.782 7.434 1.00 77.00 110 CYS A O 1
ATOM 887 N N . PRO A 1 111 ? -7.957 3.619 8.422 1.00 71.00 111 PRO A N 1
ATOM 888 C CA . PRO A 1 111 ? -8.224 2.413 9.206 1.00 71.00 111 PRO A CA 1
ATOM 889 C C . PRO A 1 111 ? -8.611 1.221 8.311 1.00 71.00 111 PRO A C 1
ATOM 891 O O . PRO A 1 111 ? -7.968 0.173 8.404 1.00 71.00 111 PRO A O 1
ATOM 894 N N . ASP A 1 112 ? -9.516 1.411 7.341 1.00 68.50 112 ASP A N 1
ATOM 895 C CA . ASP A 1 112 ? -10.068 0.308 6.526 1.00 68.50 112 ASP A CA 1
ATOM 896 C C . ASP A 1 112 ? -9.471 0.244 5.113 1.00 68.50 112 ASP A C 1
ATOM 898 O O . ASP A 1 112 ? -9.948 0.881 4.156 1.00 68.50 112 ASP A O 1
ATOM 902 N N . VAL A 1 113 ? -8.412 -0.551 4.988 1.00 68.88 113 VAL A N 1
ATOM 903 C CA . VAL A 1 113 ? -7.771 -0.867 3.700 1.00 68.88 113 VAL A CA 1
ATOM 904 C C . VAL A 1 113 ? -8.021 -2.311 3.267 1.00 68.88 113 VAL A C 1
ATOM 906 O O . VAL A 1 113 ? -7.984 -2.571 2.069 1.00 68.88 113 VAL A O 1
ATOM 909 N N . PHE A 1 114 ? -8.372 -3.187 4.214 1.00 59.69 114 PHE A N 1
ATOM 910 C CA . PHE A 1 114 ? -8.900 -4.533 3.998 1.00 59.69 114 PHE A CA 1
ATOM 911 C C . PHE A 1 114 ? -9.979 -4.780 5.041 1.00 59.69 114 PHE A C 1
ATOM 913 O O . PHE A 1 114 ? -9.655 -4.534 6.228 1.00 59.69 114 PHE A O 1
#

Sequence (114 aa):
MGRKEPSTIAKRRYYSDARTDQLMRSSALYKEAFAKGKNCQGKDGKACVLKAICKASKRDRDIVGKGTFLEEILHTIFTLPDGFYELDPMTEYEEAYWKKENCDEYIAKCPDVF

InterPro domains:
  IPR006631 Protein of unknown function DM4/12 [PF07841] (39-110)
  IPR006631 Protein of unknown function DM4/12 [SM00718] (23-114)

Radius of gyration: 17.02 Å; chains: 1; bounding box: 37×31×56 Å

Foldseek 3Di:
DDDDDDDPVVVVVVVVVVVLVVLVVQLVVVLVVQCVVCVVVVFRSNLLLLLLLLVLLLDDPVCAPVDDPVNNVSNSSNDRDDDDPPDDDQDSSNCSNPVSPPSVVSCVRPVDSD

Organism: Vespula pensylvanica (NCBI:txid30213)

pLDDT: mean 71.92, std 11.33, range [38.25, 86.5]